Protein AF-K0ILY1-F1 (afdb_monomer_lite)

pLDDT: mean 74.45, std 10.16, range [39.91, 87.25]

Organism: Nitrososphaera gargensis (strain Ga9.2) (NCBI:txid1237085)

Foldseek 3Di:
DEEEEEDDPPLCPCVVVVVVVVVYHYDYDPALVSSLVVCVVCVVPHQEYEYECVQQPDPRLVSVLSNCVVPVPRAYEYEYQDVVSVVVNVVSRHPHYHYPPDDPD

Secondary structure (DSSP, 8-state):
-EEEE----TTTTTHHHHHHHTT-EEEE-SSHHHHHHHHHHHTTTEEEEEEEHHHHSSS-THHHHHHHHH-TT-EEEEEESSHHHHHHHHHHT-SEEEESSPP--

InterPro domains:
  IPR011006 CheY-like superfamily [SSF52172] (17-104)

Sequence (105 aa):
MILIAIPLPASLICWPALFQLNNFTIYTATSAEECLALYSDLKDNVDMILMDDAIAGNSRVEVIINIMRIKLDQRIMVVVEKDIVKAVAMRVGAGVVVMKPISPT

Structure (mmCIF, N/CA/C/O backbone):
data_AF-K0ILY1-F1
#
_entry.id   AF-K0ILY1-F1
#
loop_
_atom_site.group_PDB
_atom_site.id
_atom_site.type_symbol
_atom_site.label_atom_id
_atom_site.label_alt_id
_atom_site.label_comp_id
_atom_site.label_asym_id
_atom_site.label_entity_id
_atom_site.label_seq_id
_atom_site.pdbx_PDB_ins_code
_atom_site.Cartn_x
_atom_site.Cartn_y
_atom_site.Cartn_z
_atom_site.occupancy
_atom_site.B_iso_or_equiv
_atom_site.auth_seq_id
_atom_site.auth_comp_id
_atom_site.auth_asym_id
_atom_site.auth_atom_id
_atom_site.pdbx_PDB_model_num
ATOM 1 N N . MET A 1 1 ? -13.056 7.262 -0.808 1.00 58.97 1 MET A N 1
ATOM 2 C CA . MET A 1 1 ? -12.166 6.097 -0.708 1.00 58.97 1 MET A CA 1
ATOM 3 C C . MET A 1 1 ? -10.738 6.609 -0.601 1.00 58.97 1 MET A C 1
ATOM 5 O O . MET A 1 1 ? -10.324 7.353 -1.490 1.00 58.97 1 MET A O 1
ATOM 9 N N . ILE A 1 2 ? -10.064 6.349 0.524 1.00 61.59 2 ILE A N 1
ATOM 10 C CA . ILE A 1 2 ? -8.751 6.932 0.849 1.00 61.59 2 ILE A CA 1
ATOM 11 C C . ILE A 1 2 ? -7.633 5.935 0.548 1.00 61.59 2 ILE A C 1
ATOM 13 O O . ILE A 1 2 ? -7.706 4.773 0.952 1.00 61.59 2 ILE A O 1
ATOM 17 N N . LEU A 1 3 ? -6.595 6.416 -0.138 1.00 62.31 3 LEU A N 1
ATOM 18 C CA . LEU A 1 3 ? -5.432 5.634 -0.530 1.00 62.31 3 LEU A CA 1
ATOM 19 C C . LEU A 1 3 ? -4.143 6.276 -0.014 1.00 62.31 3 LEU A C 1
ATOM 21 O O . LEU A 1 3 ? -3.917 7.466 -0.230 1.00 62.31 3 LEU A O 1
ATOM 25 N N . ILE A 1 4 ? -3.293 5.494 0.652 1.00 63.44 4 ILE A N 1
ATOM 26 C CA . ILE A 1 4 ? -1.944 5.938 1.032 1.00 63.44 4 ILE A CA 1
ATOM 27 C C . ILE A 1 4 ? -0.953 5.374 0.019 1.00 63.44 4 ILE A C 1
ATOM 29 O O . ILE A 1 4 ? -0.852 4.157 -0.119 1.00 63.44 4 ILE A O 1
ATOM 33 N N . ALA A 1 5 ? -0.254 6.252 -0.697 1.00 60.03 5 ALA A N 1
ATOM 34 C CA . ALA A 1 5 ? 0.779 5.899 -1.661 1.00 60.03 5 ALA A CA 1
ATOM 35 C C . ALA A 1 5 ? 2.164 6.202 -1.077 1.00 60.03 5 ALA A C 1
ATOM 37 O O . ALA A 1 5 ? 2.501 7.346 -0.787 1.00 60.03 5 ALA A O 1
ATOM 38 N N . ILE A 1 6 ? 2.963 5.161 -0.904 1.00 64.88 6 ILE A N 1
ATOM 39 C CA . ILE A 1 6 ? 4.372 5.220 -0.489 1.00 64.88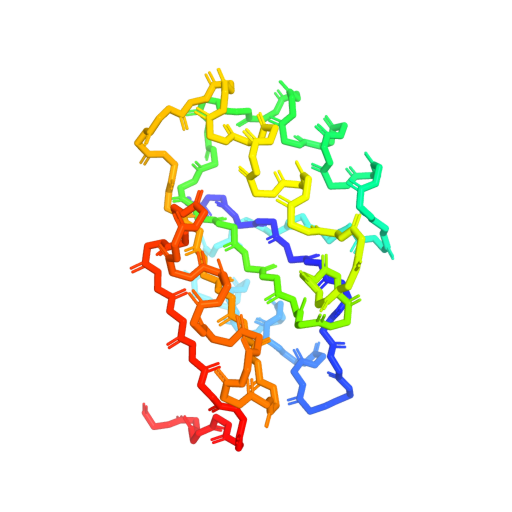 6 ILE A CA 1
ATOM 40 C C . ILE A 1 6 ? 5.236 5.383 -1.755 1.00 64.88 6 ILE A C 1
ATOM 42 O O . ILE A 1 6 ? 4.780 4.874 -2.780 1.00 64.88 6 ILE A O 1
ATOM 46 N N . PRO A 1 7 ? 6.416 6.063 -1.759 1.00 59.81 7 PRO A N 1
ATOM 47 C CA . PRO A 1 7 ? 7.127 6.475 -2.969 1.00 59.81 7 PRO A CA 1
ATOM 48 C C . PRO A 1 7 ? 7.074 5.423 -4.057 1.00 59.81 7 PRO A C 1
ATOM 50 O O . PRO A 1 7 ? 7.641 4.336 -3.958 1.00 59.81 7 PRO A O 1
ATOM 53 N N . LEU A 1 8 ? 6.333 5.797 -5.086 1.00 59.44 8 LEU A N 1
ATOM 54 C CA . LEU A 1 8 ? 6.146 5.026 -6.282 1.00 59.44 8 LEU A CA 1
ATOM 55 C C . LEU A 1 8 ? 7.355 5.301 -7.193 1.00 59.44 8 LEU A C 1
ATOM 57 O O . LEU A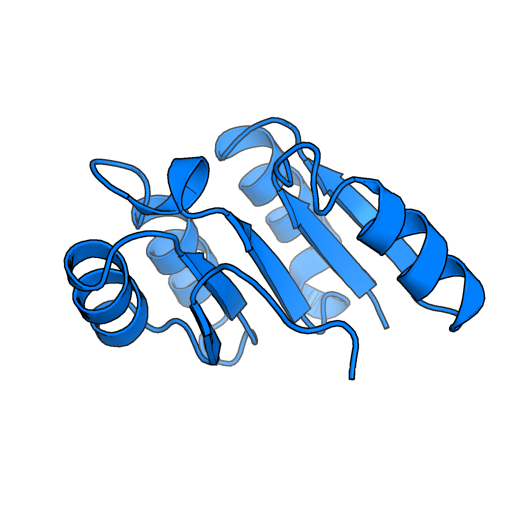 1 8 ? 7.779 6.456 -7.302 1.00 59.44 8 LEU A O 1
ATOM 61 N N . PRO A 1 9 ? 7.942 4.283 -7.843 1.00 59.00 9 PRO A N 1
ATOM 62 C CA . PRO A 1 9 ? 9.007 4.472 -8.826 1.00 59.00 9 PRO A CA 1
ATOM 63 C C . PRO A 1 9 ? 8.554 5.443 -9.924 1.00 59.00 9 PRO A C 1
ATOM 65 O O . PRO A 1 9 ? 7.359 5.655 -10.122 1.00 59.00 9 PRO A O 1
ATOM 68 N N . ALA A 1 10 ? 9.492 5.998 -10.695 1.00 59.12 10 ALA A N 1
ATOM 69 C CA . ALA A 1 10 ? 9.188 6.972 -11.752 1.00 59.12 10 ALA A CA 1
ATOM 70 C C . ALA A 1 10 ? 8.105 6.499 -12.750 1.00 59.12 10 ALA A C 1
ATOM 72 O O . ALA A 1 10 ? 7.367 7.314 -13.291 1.00 59.12 10 ALA A O 1
ATOM 73 N N . SER A 1 11 ? 7.959 5.185 -12.953 1.00 54.88 11 SER A N 1
ATOM 74 C CA . SER A 1 11 ? 6.906 4.575 -13.778 1.00 54.88 11 SER A CA 1
ATOM 75 C C . SER A 1 11 ? 5.492 4.667 -13.185 1.00 54.88 11 SER A C 1
ATOM 77 O O . SER A 1 11 ? 4.510 4.535 -13.908 1.00 54.88 11 SER A O 1
ATOM 79 N N . LEU A 1 12 ? 5.379 4.897 -11.879 1.00 62.12 12 LEU A N 1
ATOM 80 C CA . LEU A 1 12 ? 4.137 4.914 -11.110 1.00 62.12 12 LEU A CA 1
ATOM 81 C C . LEU A 1 12 ? 3.845 6.299 -10.501 1.00 62.12 12 LEU A C 1
ATOM 83 O O . LEU A 1 12 ? 2.832 6.479 -9.833 1.00 62.12 12 LEU A O 1
ATOM 87 N N . ILE A 1 13 ? 4.668 7.313 -10.794 1.00 67.25 13 ILE A N 1
ATOM 88 C CA . ILE A 1 13 ? 4.488 8.689 -10.299 1.00 67.25 13 ILE A CA 1
ATOM 89 C C . ILE A 1 13 ? 3.171 9.340 -10.760 1.00 67.25 13 ILE A C 1
ATOM 91 O O . ILE A 1 13 ? 2.658 10.238 -10.100 1.00 67.25 13 ILE A O 1
ATOM 95 N N . CYS A 1 14 ? 2.592 8.865 -11.867 1.00 69.19 14 CYS A N 1
ATOM 96 C CA . CYS A 1 14 ? 1.314 9.351 -12.398 1.00 69.19 14 CYS A CA 1
ATOM 97 C C . CYS A 1 14 ? 0.087 8.686 -11.753 1.00 69.19 14 CYS A C 1
ATOM 99 O O . CY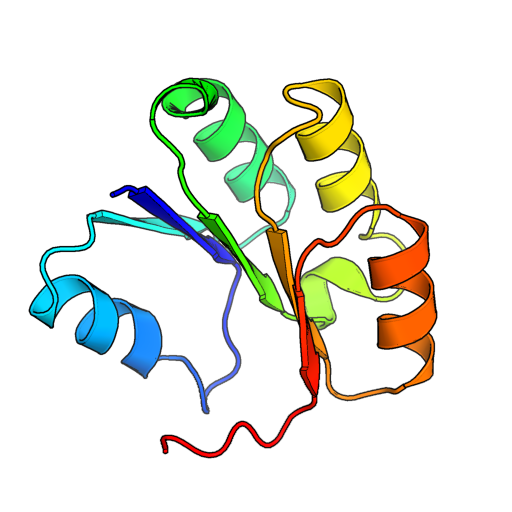S A 1 14 ? -1.036 9.135 -11.973 1.00 69.19 14 CYS A O 1
ATOM 101 N N . TRP A 1 15 ? 0.269 7.617 -10.973 1.00 72.19 15 TRP A N 1
ATOM 102 C CA . TRP A 1 15 ? -0.844 6.879 -10.370 1.00 72.19 15 TRP A CA 1
ATOM 103 C C . TRP A 1 15 ? -1.648 7.710 -9.369 1.00 72.19 15 TRP A C 1
ATOM 105 O O . TRP A 1 15 ? -2.874 7.654 -9.435 1.00 72.19 15 TRP A O 1
ATOM 115 N N . PRO A 1 16 ? -1.028 8.538 -8.503 1.00 71.25 16 PRO A N 1
ATOM 116 C CA . PRO A 1 16 ? -1.783 9.453 -7.662 1.00 71.25 16 PRO A CA 1
ATOM 117 C C . PRO A 1 16 ? -2.701 10.375 -8.478 1.00 71.25 16 PRO A C 1
ATOM 119 O O . PRO A 1 16 ? -3.880 10.513 -8.169 1.00 71.25 16 PRO A O 1
ATOM 122 N N . ALA A 1 17 ? -2.210 10.939 -9.583 1.00 73.50 17 ALA A N 1
ATOM 123 C CA . ALA A 1 17 ? -3.035 11.778 -10.450 1.00 73.50 17 ALA A CA 1
ATOM 124 C C . ALA A 1 17 ? -4.195 10.985 -11.084 1.00 73.50 17 ALA A C 1
ATOM 126 O O . ALA A 1 17 ? -5.335 11.446 -11.081 1.00 73.50 17 ALA A O 1
ATOM 127 N N . LEU A 1 18 ? -3.937 9.765 -11.570 1.00 77.94 18 LEU A N 1
ATOM 128 C CA . LEU A 1 18 ? -4.967 8.892 -12.146 1.00 77.94 18 LEU A CA 1
ATOM 129 C C . LEU A 1 18 ? -6.059 8.538 -11.128 1.00 77.94 18 LEU A C 1
ATOM 131 O O . LEU A 1 18 ? -7.248 8.572 -11.436 1.00 77.94 18 LEU A O 1
ATOM 135 N N . PHE A 1 19 ? -5.677 8.207 -9.901 1.00 78.94 19 PHE A N 1
ATOM 136 C CA . PHE A 1 19 ? -6.629 7.881 -8.849 1.00 78.94 19 PHE A CA 1
ATOM 137 C C . PHE A 1 19 ? -7.420 9.119 -8.390 1.00 78.94 19 PHE A C 1
ATOM 139 O O . PHE A 1 19 ? -8.628 9.021 -8.184 1.00 78.94 19 PHE A O 1
ATOM 146 N N . GLN A 1 20 ? -6.799 10.299 -8.315 1.00 78.75 20 GLN A N 1
ATOM 147 C CA . GLN A 1 20 ? -7.520 11.543 -8.019 1.00 78.75 20 GLN A CA 1
ATOM 148 C C . GLN A 1 20 ? -8.590 11.842 -9.075 1.00 78.75 20 GLN A C 1
ATOM 150 O O . GLN A 1 20 ? -9.711 12.200 -8.718 1.00 78.75 20 GLN A O 1
ATOM 155 N N . LEU A 1 21 ? -8.290 11.616 -10.361 1.00 80.88 21 LEU A N 1
ATOM 156 C CA . LEU A 1 21 ? -9.268 11.745 -11.451 1.00 80.88 21 LEU A CA 1
ATOM 157 C C . LEU A 1 21 ? -10.461 10.787 -11.304 1.00 80.88 21 LEU A C 1
ATOM 159 O O . LEU A 1 21 ? -11.550 11.084 -11.784 1.00 80.88 21 LEU A O 1
ATOM 163 N N . ASN A 1 22 ? -10.273 9.660 -10.615 1.00 81.50 22 ASN A N 1
ATOM 164 C CA . ASN A 1 22 ? -11.325 8.694 -10.303 1.00 81.50 22 ASN A CA 1
ATOM 165 C C . ASN A 1 22 ? -12.015 8.965 -8.946 1.00 81.50 22 ASN A C 1
ATOM 167 O O . ASN A 1 22 ? -12.678 8.081 -8.408 1.00 81.50 22 ASN A O 1
ATOM 171 N N . ASN A 1 23 ? -11.888 10.180 -8.393 1.00 80.12 23 ASN A N 1
ATOM 172 C CA . ASN A 1 23 ? -12.452 10.603 -7.103 1.00 80.12 23 ASN A CA 1
ATOM 173 C C . ASN A 1 23 ? -11.903 9.845 -5.877 1.00 80.12 23 ASN A C 1
ATOM 175 O O . ASN A 1 23 ? -12.590 9.713 -4.858 1.00 80.12 23 ASN A O 1
ATOM 179 N N . PHE A 1 24 ? -10.659 9.364 -5.943 1.00 82.00 24 PHE A N 1
ATOM 180 C CA . PHE A 1 24 ? -9.953 8.857 -4.766 1.00 82.00 24 PHE A CA 1
ATOM 181 C C . PHE A 1 24 ? -9.233 9.987 -4.028 1.00 82.00 24 PHE A C 1
ATOM 183 O O . PHE A 1 24 ? -8.573 10.829 -4.638 1.00 82.00 24 PHE A O 1
ATOM 190 N N . THR A 1 25 ? -9.317 9.979 -2.698 1.00 80.88 25 THR A N 1
ATOM 191 C CA . THR A 1 25 ? -8.521 10.874 -1.850 1.00 80.88 25 THR A CA 1
ATOM 192 C C . THR A 1 25 ? -7.180 10.208 -1.594 1.00 80.88 25 THR A C 1
ATOM 194 O O . THR A 1 25 ? -7.139 9.099 -1.066 1.00 80.88 25 THR A O 1
ATOM 197 N N . ILE A 1 26 ? -6.084 10.863 -1.965 1.00 81.69 26 ILE A N 1
ATOM 198 C CA . ILE A 1 26 ? -4.755 10.248 -1.909 1.00 81.69 26 ILE A CA 1
ATOM 199 C C . ILE A 1 26 ? -3.864 11.018 -0.965 1.00 81.69 26 ILE A C 1
ATOM 201 O O . ILE A 1 26 ? -3.705 12.228 -1.105 1.00 81.69 26 ILE A O 1
ATOM 205 N N . TYR A 1 27 ? -3.245 10.276 -0.060 1.00 82.50 27 TYR A N 1
ATOM 206 C CA . TYR A 1 27 ? -2.173 10.753 0.791 1.00 82.50 27 TYR A CA 1
ATOM 207 C C . TYR A 1 27 ? -0.882 10.103 0.326 1.00 82.50 27 TYR A C 1
ATOM 209 O O . TYR A 1 27 ? -0.812 8.889 0.148 1.00 82.50 27 TYR A O 1
ATOM 217 N N . THR A 1 28 ? 0.142 10.908 0.094 1.00 79.00 28 THR A N 1
ATOM 218 C CA . THR A 1 28 ? 1.459 10.408 -0.289 1.00 79.00 28 THR A CA 1
ATOM 219 C C . THR A 1 28 ? 2.370 10.445 0.921 1.00 79.00 28 THR A C 1
ATOM 221 O O . THR A 1 28 ? 2.512 11.498 1.534 1.00 79.00 28 THR A O 1
ATOM 224 N N . ALA A 1 29 ? 3.000 9.322 1.236 1.00 77.44 29 ALA A N 1
ATOM 225 C CA . ALA A 1 29 ? 4.085 9.252 2.202 1.00 77.44 29 ALA A CA 1
ATOM 226 C C . ALA A 1 29 ? 5.395 9.082 1.438 1.00 77.44 29 ALA A C 1
ATOM 228 O O . ALA A 1 29 ? 5.426 8.361 0.447 1.00 77.44 29 ALA A O 1
ATOM 229 N N . THR A 1 30 ? 6.475 9.704 1.895 1.00 73.38 30 THR A N 1
ATOM 230 C CA . THR A 1 30 ? 7.830 9.563 1.336 1.00 73.38 30 THR A CA 1
ATOM 231 C C . THR A 1 30 ? 8.657 8.499 2.060 1.00 73.38 30 THR A C 1
ATOM 233 O O . THR A 1 30 ? 9.681 8.042 1.551 1.00 73.38 30 THR A O 1
ATOM 236 N N . SER A 1 31 ? 8.200 8.065 3.237 1.00 74.38 31 SER A N 1
ATOM 237 C CA . SER A 1 31 ? 8.885 7.097 4.091 1.00 74.38 31 SER A CA 1
ATOM 238 C C . SER A 1 31 ? 7.913 6.130 4.775 1.00 74.38 31 SER A C 1
ATOM 240 O O . SER A 1 31 ? 6.706 6.365 4.853 1.00 74.38 31 SER A O 1
ATOM 242 N N . ALA A 1 32 ? 8.459 5.026 5.287 1.00 76.19 32 ALA A N 1
ATOM 243 C CA . ALA A 1 32 ? 7.737 4.053 6.107 1.00 76.19 32 ALA A CA 1
ATOM 244 C C . ALA A 1 32 ? 7.119 4.684 7.370 1.00 76.19 32 ALA A C 1
ATOM 246 O O . ALA A 1 32 ? 5.977 4.390 7.715 1.00 76.19 32 ALA A O 1
ATOM 247 N N . GLU A 1 33 ? 7.868 5.563 8.036 1.00 78.88 33 GLU A N 1
ATOM 248 C CA . GLU A 1 33 ? 7.456 6.245 9.268 1.00 78.88 33 GLU A CA 1
ATOM 249 C C . GLU A 1 33 ? 6.310 7.223 9.007 1.00 78.88 33 GLU A C 1
ATOM 251 O O . GLU A 1 33 ? 5.296 7.189 9.701 1.00 78.88 33 GLU A O 1
ATOM 256 N N . GLU A 1 34 ? 6.425 8.032 7.951 1.00 80.31 34 GL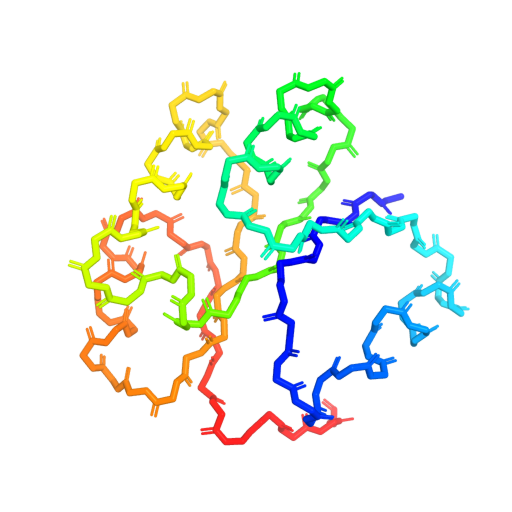U A N 1
ATOM 257 C CA . GLU A 1 34 ? 5.367 8.953 7.526 1.00 80.31 34 GLU A CA 1
ATOM 258 C C . GLU A 1 34 ? 4.098 8.198 7.113 1.00 80.31 34 GLU A C 1
ATOM 260 O O . GLU A 1 34 ? 2.991 8.611 7.452 1.00 80.31 34 GLU A O 1
ATOM 265 N N . CYS A 1 35 ? 4.242 7.045 6.450 1.00 80.69 35 CYS A N 1
ATOM 266 C CA . CYS A 1 35 ? 3.105 6.193 6.118 1.00 80.69 35 CYS A CA 1
ATOM 267 C C . CYS A 1 35 ? 2.393 5.682 7.372 1.00 80.69 35 CYS A C 1
ATOM 269 O O . CYS A 1 35 ? 1.165 5.665 7.408 1.00 80.69 35 CYS A O 1
ATOM 271 N N . LEU A 1 36 ? 3.142 5.242 8.386 1.00 80.75 36 LEU A N 1
ATOM 272 C CA . LEU A 1 36 ? 2.558 4.752 9.633 1.00 80.75 36 LEU A CA 1
ATOM 273 C C . LEU A 1 36 ? 1.889 5.876 10.426 1.00 80.75 36 LEU A C 1
ATOM 275 O O . LEU A 1 36 ? 0.809 5.653 10.967 1.00 80.75 36 LEU A O 1
ATOM 279 N N . ALA A 1 37 ? 2.482 7.071 10.452 1.00 83.69 37 ALA A N 1
ATOM 280 C CA . ALA A 1 37 ? 1.877 8.246 11.072 1.00 83.69 37 ALA A CA 1
ATOM 281 C C . ALA A 1 37 ? 0.545 8.612 10.392 1.00 83.69 37 ALA A C 1
ATOM 283 O O . ALA A 1 37 ? -0.493 8.632 11.050 1.00 83.69 37 ALA A O 1
ATOM 284 N N . LEU A 1 38 ? 0.548 8.773 9.061 1.00 84.38 38 LEU A N 1
ATOM 285 C CA . LEU A 1 38 ? -0.662 9.059 8.281 1.00 84.38 38 LEU A CA 1
ATOM 286 C C . LEU A 1 38 ? -1.722 7.968 8.439 1.00 84.38 38 LEU A C 1
ATOM 288 O O . LEU A 1 38 ? -2.909 8.262 8.570 1.00 84.38 38 LEU A O 1
ATOM 292 N N . TYR A 1 39 ? -1.305 6.701 8.431 1.00 84.44 39 TYR A N 1
ATOM 293 C CA . TYR A 1 39 ? -2.227 5.591 8.612 1.00 84.44 39 TYR A CA 1
ATOM 294 C C . TYR A 1 39 ? -2.836 5.581 10.013 1.00 84.44 39 TYR A C 1
ATOM 296 O O . TYR A 1 39 ? -4.032 5.358 10.138 1.00 84.44 39 TYR A O 1
ATOM 304 N N . SER A 1 40 ? -2.055 5.852 11.060 1.00 84.31 40 SER A N 1
ATOM 305 C CA . SER A 1 40 ? -2.559 5.908 12.435 1.00 84.31 40 SER A CA 1
ATOM 306 C C . SER A 1 40 ? -3.653 6.968 12.605 1.00 84.31 40 SER A C 1
ATOM 308 O O . SER A 1 40 ? -4.654 6.703 13.272 1.00 84.31 40 SER A O 1
ATOM 310 N N . ASP A 1 41 ? -3.494 8.125 11.959 1.00 84.12 41 ASP A N 1
ATOM 311 C CA . ASP A 1 41 ? -4.459 9.230 12.013 1.00 84.12 41 ASP A CA 1
ATOM 312 C C . ASP A 1 41 ? -5.717 8.964 11.169 1.00 84.12 41 ASP A C 1
ATOM 314 O O . ASP A 1 41 ? -6.809 9.427 11.499 1.00 84.12 41 ASP A O 1
ATOM 318 N N . LEU A 1 42 ? -5.580 8.204 10.077 1.00 83.00 42 LEU A N 1
ATOM 319 C CA . LEU A 1 42 ? -6.637 7.991 9.082 1.00 83.00 42 LEU A CA 1
ATOM 320 C C . LEU A 1 42 ? -7.213 6.566 9.074 1.00 83.00 42 LEU A C 1
ATOM 322 O O . LEU A 1 42 ? -8.056 6.267 8.228 1.00 83.00 42 LEU A O 1
ATOM 326 N N . LYS A 1 43 ? -6.791 5.690 9.993 1.00 76.88 43 LYS A N 1
ATOM 327 C CA . LYS A 1 43 ? -7.016 4.226 9.974 1.00 76.88 43 LYS A CA 1
ATOM 328 C C . LYS A 1 43 ? -8.456 3.782 9.686 1.00 76.88 43 LYS A C 1
ATOM 330 O O . LYS A 1 43 ? -8.671 2.760 9.035 1.00 76.88 43 LYS A O 1
ATOM 335 N N . ASP A 1 44 ? -9.442 4.546 10.151 1.00 80.56 44 ASP A N 1
ATOM 336 C CA . ASP A 1 44 ? -10.861 4.202 10.023 1.00 80.56 44 ASP A CA 1
ATOM 337 C C . ASP A 1 44 ? -11.422 4.540 8.632 1.00 80.56 44 ASP A C 1
ATOM 339 O O . ASP A 1 44 ? -12.424 3.967 8.214 1.00 80.56 44 ASP A O 1
ATOM 343 N N . ASN A 1 45 ? -10.737 5.413 7.889 1.00 83.00 45 ASN A N 1
ATOM 344 C CA . ASN A 1 45 ? -11.161 5.917 6.585 1.00 83.00 45 ASN A CA 1
ATOM 345 C C . ASN A 1 45 ? -10.282 5.427 5.420 1.00 83.00 45 ASN A C 1
ATOM 347 O O . ASN A 1 45 ? -10.595 5.723 4.268 1.00 83.00 45 ASN A O 1
ATOM 351 N N . VAL A 1 46 ? -9.181 4.712 5.692 1.00 83.69 46 VAL A N 1
ATOM 352 C CA . VAL A 1 46 ? -8.274 4.174 4.663 1.00 83.69 46 VAL A CA 1
ATOM 353 C C . VAL A 1 46 ? -8.795 2.842 4.133 1.00 83.69 46 VAL A C 1
ATOM 355 O O . VAL A 1 46 ? -8.778 1.821 4.819 1.00 83.69 46 VAL A O 1
ATOM 358 N N . ASP A 1 47 ? -9.203 2.831 2.869 1.00 84.31 47 ASP A N 1
ATOM 359 C CA . ASP A 1 47 ? -9.706 1.627 2.206 1.00 84.31 47 ASP A CA 1
ATOM 360 C C . ASP A 1 47 ? -8.576 0.753 1.663 1.00 84.31 47 ASP A C 1
ATOM 362 O O . ASP A 1 47 ? -8.673 -0.474 1.678 1.00 84.31 47 ASP A O 1
ATOM 366 N N . MET A 1 48 ? -7.506 1.376 1.159 1.00 83.88 48 MET A N 1
ATOM 367 C CA . MET A 1 48 ? -6.391 0.676 0.528 1.00 83.88 48 MET A CA 1
ATOM 368 C C . MET A 1 48 ? -5.066 1.400 0.763 1.00 83.88 48 MET A C 1
ATOM 370 O O . MET A 1 48 ? -4.994 2.624 0.765 1.00 83.88 48 MET A O 1
ATOM 374 N N . ILE A 1 49 ? -3.991 0.634 0.912 1.00 84.44 49 ILE A N 1
ATOM 375 C CA . ILE A 1 49 ? -2.624 1.158 0.972 1.00 84.44 49 ILE A CA 1
ATOM 376 C C . ILE A 1 49 ? -1.856 0.600 -0.214 1.00 84.44 49 ILE A C 1
ATOM 378 O O . ILE A 1 49 ? -1.862 -0.609 -0.429 1.00 84.44 49 ILE A O 1
ATOM 382 N N . LEU A 1 50 ? -1.203 1.476 -0.970 1.00 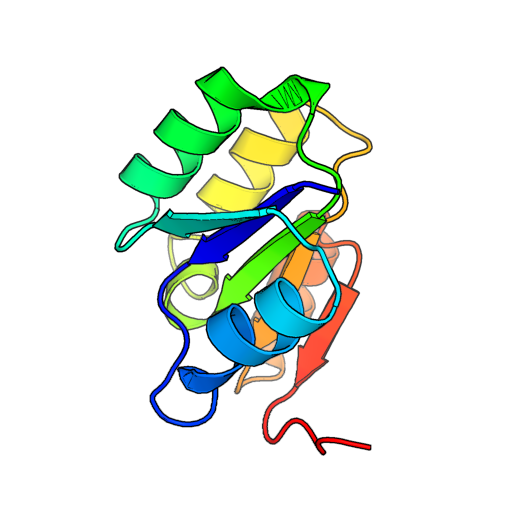82.31 50 LEU A N 1
ATOM 383 C CA . LEU A 1 50 ? -0.351 1.120 -2.094 1.00 82.31 50 LEU A CA 1
ATOM 384 C C . LEU A 1 50 ? 1.106 1.390 -1.725 1.00 82.31 50 LEU A C 1
ATOM 386 O O . LEU A 1 50 ? 1.475 2.507 -1.357 1.00 82.31 50 LEU A O 1
ATOM 390 N N . MET A 1 51 ? 1.945 0.369 -1.846 1.00 80.56 51 MET A N 1
ATOM 391 C CA . MET A 1 51 ? 3.348 0.458 -1.460 1.00 80.56 51 MET A CA 1
ATOM 392 C C . MET A 1 51 ? 4.282 -0.212 -2.456 1.00 80.56 51 MET A C 1
ATOM 394 O O . MET A 1 51 ? 3.945 -1.231 -3.046 1.00 80.56 51 MET A O 1
ATOM 398 N N . ASP A 1 52 ? 5.464 0.366 -2.628 1.00 77.69 52 ASP A N 1
ATOM 399 C CA . ASP A 1 52 ? 6.528 -0.169 -3.475 1.00 77.69 52 ASP A CA 1
ATOM 400 C C . ASP A 1 52 ? 7.436 -1.147 -2.709 1.00 77.69 52 ASP A C 1
ATOM 402 O O . ASP A 1 52 ? 7.590 -1.051 -1.485 1.00 77.69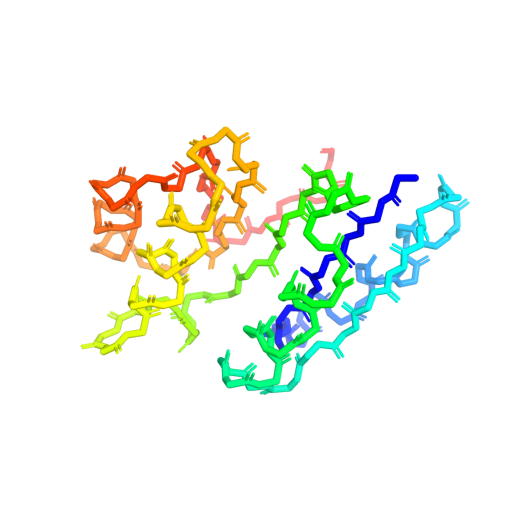 52 ASP A O 1
ATOM 406 N N . ASP A 1 53 ? 8.085 -2.072 -3.416 1.00 72.56 53 ASP A N 1
ATOM 407 C CA . ASP A 1 53 ? 9.006 -3.041 -2.825 1.00 72.56 53 ASP A CA 1
ATOM 408 C C . ASP A 1 53 ? 10.245 -2.415 -2.221 1.00 72.56 53 ASP A C 1
ATOM 410 O O . ASP A 1 53 ? 10.775 -2.971 -1.256 1.00 72.56 53 ASP A O 1
ATOM 414 N N . ALA A 1 54 ? 10.664 -1.238 -2.689 1.00 66.56 54 ALA A N 1
ATOM 415 C CA . ALA A 1 54 ? 11.695 -0.475 -2.012 1.00 66.56 54 ALA A CA 1
ATOM 416 C C . ALA A 1 54 ? 11.318 -0.247 -0.545 1.00 66.56 54 ALA A C 1
ATOM 418 O O . ALA A 1 54 ? 12.199 -0.255 0.310 1.00 66.56 54 ALA A O 1
ATOM 419 N N . ILE A 1 55 ? 10.028 -0.103 -0.219 1.00 66.75 55 ILE A N 1
ATOM 420 C CA . ILE A 1 55 ? 9.528 0.065 1.152 1.00 66.75 55 ILE A CA 1
ATOM 421 C C . ILE A 1 55 ? 9.018 -1.255 1.749 1.00 66.75 55 ILE A C 1
ATOM 423 O O . ILE A 1 55 ? 8.731 -1.303 2.930 1.00 66.75 55 ILE A O 1
ATOM 427 N N . ALA A 1 56 ? 9.001 -2.368 1.016 1.00 59.66 56 ALA A N 1
ATOM 428 C CA . ALA A 1 56 ? 8.632 -3.679 1.567 1.00 59.66 56 ALA A CA 1
ATOM 429 C C . ALA A 1 56 ? 9.824 -4.648 1.762 1.00 59.66 56 ALA A C 1
ATOM 431 O O . ALA A 1 56 ? 9.723 -5.603 2.527 1.00 59.66 56 ALA A O 1
ATOM 432 N N . GLY A 1 57 ? 10.966 -4.427 1.101 1.00 52.06 57 GLY A N 1
ATOM 433 C CA . GLY A 1 57 ? 11.808 -5.526 0.614 1.00 52.06 57 GLY A CA 1
ATOM 434 C C . GLY A 1 57 ? 12.922 -6.132 1.475 1.00 52.06 57 GLY A C 1
ATOM 435 O O . GLY A 1 57 ? 13.340 -7.222 1.119 1.00 52.06 57 GLY A O 1
ATOM 436 N N . ASN A 1 58 ? 13.445 -5.532 2.554 1.00 45.00 58 ASN A N 1
ATOM 437 C CA . ASN A 1 58 ? 14.529 -6.203 3.328 1.00 45.00 58 ASN A CA 1
ATOM 438 C C . ASN A 1 58 ? 14.662 -5.832 4.820 1.00 45.00 58 ASN A C 1
ATOM 440 O O . ASN A 1 58 ? 15.312 -6.541 5.580 1.00 45.00 58 ASN A O 1
ATOM 444 N N . SER A 1 59 ? 14.002 -4.776 5.286 1.00 50.59 59 SER A N 1
ATOM 445 C CA . SER A 1 59 ? 13.771 -4.507 6.724 1.00 50.59 59 SER A CA 1
ATOM 446 C C . SER A 1 59 ? 12.429 -3.805 6.941 1.00 50.59 59 SER A C 1
ATOM 448 O O . SER A 1 59 ? 12.198 -3.164 7.952 1.00 50.59 59 SER A O 1
ATOM 450 N N . ARG A 1 60 ? 11.565 -3.848 5.921 1.00 59.94 60 ARG A N 1
ATOM 451 C CA . ARG A 1 60 ? 10.505 -2.860 5.722 1.00 59.94 60 ARG A CA 1
ATOM 452 C C . ARG A 1 60 ? 9.106 -3.481 5.549 1.00 59.94 60 ARG A C 1
ATOM 454 O O . ARG A 1 60 ? 8.111 -2.772 5.471 1.00 59.94 60 ARG A O 1
ATOM 461 N N . VAL A 1 61 ? 9.003 -4.813 5.647 1.00 66.94 61 VAL A N 1
ATOM 462 C CA . VAL A 1 61 ? 7.730 -5.513 5.914 1.00 66.94 61 VAL A CA 1
ATOM 463 C C . VAL A 1 61 ? 7.152 -5.167 7.290 1.00 66.94 61 VAL A C 1
ATOM 465 O O . VAL A 1 61 ? 5.973 -5.410 7.524 1.00 66.94 61 VAL A O 1
ATOM 468 N N . GLU A 1 62 ? 7.940 -4.551 8.180 1.00 74.19 62 GLU A N 1
ATOM 469 C CA . GLU A 1 62 ? 7.455 -3.997 9.451 1.00 74.19 62 GLU A CA 1
ATOM 470 C C . GLU A 1 62 ? 6.295 -3.023 9.260 1.00 74.19 62 GLU A C 1
ATOM 472 O O . GLU A 1 62 ? 5.382 -3.019 10.076 1.00 74.19 62 GLU A O 1
ATOM 477 N N . VAL A 1 63 ? 6.273 -2.256 8.165 1.00 78.81 63 VAL A N 1
ATOM 478 C CA . VAL A 1 63 ? 5.148 -1.362 7.860 1.00 78.81 63 VAL A CA 1
ATOM 479 C C . VAL A 1 63 ? 3.867 -2.169 7.670 1.00 78.81 63 VAL A C 1
ATOM 481 O O . VAL A 1 63 ? 2.853 -1.852 8.283 1.00 78.81 63 VAL A O 1
ATOM 484 N N . ILE A 1 64 ? 3.931 -3.261 6.901 1.00 81.62 64 ILE A N 1
ATOM 485 C CA . ILE A 1 64 ? 2.796 -4.170 6.685 1.00 81.62 64 ILE A CA 1
ATOM 486 C C . ILE A 1 64 ? 2.370 -4.796 8.015 1.00 81.62 64 ILE A C 1
ATOM 488 O O . ILE A 1 64 ? 1.195 -4.749 8.357 1.00 81.62 64 ILE A O 1
ATOM 492 N N . ILE A 1 65 ? 3.316 -5.308 8.810 1.00 82.62 65 ILE A N 1
ATOM 493 C CA . ILE A 1 65 ? 3.027 -5.898 10.129 1.00 82.62 65 ILE A CA 1
ATOM 494 C C . ILE A 1 65 ? 2.349 -4.880 11.050 1.00 82.62 65 ILE A C 1
ATOM 496 O O . ILE A 1 65 ? 1.366 -5.207 11.709 1.00 82.62 65 ILE A O 1
ATOM 500 N N . ASN A 1 66 ? 2.862 -3.652 11.112 1.00 84.31 66 ASN A N 1
ATOM 501 C CA . ASN A 1 66 ? 2.347 -2.607 11.990 1.00 84.31 66 ASN A CA 1
ATOM 502 C C . ASN A 1 66 ? 0.951 -2.146 11.562 1.00 84.31 66 ASN A C 1
ATOM 504 O O . ASN A 1 66 ? 0.077 -2.012 12.414 1.00 84.31 66 ASN A O 1
ATOM 508 N N . ILE A 1 67 ? 0.706 -1.995 10.259 1.00 84.50 67 ILE A N 1
ATOM 509 C CA . ILE A 1 67 ? -0.634 -1.725 9.721 1.00 84.50 67 ILE A CA 1
ATOM 510 C C . ILE A 1 67 ? -1.594 -2.859 10.102 1.00 84.50 67 ILE A C 1
ATOM 512 O O . ILE A 1 67 ? -2.651 -2.602 10.672 1.00 84.50 67 ILE A O 1
ATOM 516 N N . MET A 1 68 ? -1.200 -4.114 9.871 1.00 84.12 68 MET A N 1
ATOM 517 C CA . MET A 1 68 ? -2.025 -5.288 10.180 1.00 84.12 68 MET A CA 1
ATOM 518 C C . MET A 1 68 ? -2.284 -5.458 11.685 1.00 84.12 68 MET A C 1
ATOM 520 O O . MET A 1 68 ? -3.316 -5.999 12.074 1.00 84.12 68 MET A O 1
ATOM 524 N N . ARG A 1 69 ? -1.376 -4.980 12.550 1.00 84.50 69 ARG A N 1
ATOM 525 C CA . ARG A 1 69 ? -1.578 -4.919 14.009 1.00 84.50 69 ARG A CA 1
ATOM 526 C C . ARG A 1 69 ? -2.604 -3.867 14.421 1.00 84.50 69 ARG A C 1
ATOM 528 O O . ARG A 1 69 ? -3.300 -4.074 15.409 1.00 84.50 69 ARG A O 1
ATOM 535 N N . ILE A 1 70 ? -2.676 -2.749 13.701 1.00 84.38 70 ILE A N 1
ATOM 536 C CA . ILE A 1 70 ? -3.666 -1.693 13.946 1.00 84.38 70 ILE A CA 1
ATOM 537 C C . ILE A 1 70 ? -5.041 -2.146 13.445 1.00 84.38 70 ILE A C 1
ATOM 539 O O . ILE A 1 70 ? -6.038 -1.955 14.141 1.00 84.38 70 ILE A O 1
ATOM 543 N N . LYS A 1 71 ? -5.092 -2.754 12.254 1.00 83.06 71 LYS A N 1
ATOM 544 C CA . LYS A 1 71 ? -6.326 -3.195 11.603 1.00 83.06 71 LYS A CA 1
ATOM 545 C C . LYS A 1 71 ? -6.071 -4.420 10.719 1.00 83.06 71 LYS A C 1
ATOM 547 O O . LYS A 1 71 ? -5.468 -4.328 9.652 1.00 83.06 71 LYS A O 1
ATOM 552 N N . LEU A 1 72 ? -6.566 -5.571 11.171 1.00 80.94 72 LEU A N 1
ATOM 553 C CA . LEU A 1 72 ? -6.338 -6.877 10.537 1.00 80.94 72 LEU A CA 1
ATOM 554 C C . LEU A 1 72 ? -6.969 -7.018 9.144 1.00 80.94 72 LEU A C 1
ATOM 556 O O . LEU A 1 72 ? -6.518 -7.843 8.358 1.00 80.94 72 LEU A O 1
ATOM 560 N N . ASP A 1 73 ? -8.016 -6.254 8.839 1.00 83.19 73 ASP A N 1
ATOM 561 C CA . ASP A 1 73 ? -8.745 -6.295 7.568 1.00 83.19 73 ASP A CA 1
ATOM 562 C C . ASP A 1 73 ? -8.308 -5.196 6.583 1.00 83.19 73 ASP A C 1
ATOM 564 O O . ASP A 1 73 ? -8.938 -5.004 5.539 1.00 83.19 73 ASP A O 1
ATOM 568 N N . GLN A 1 74 ? -7.218 -4.477 6.879 1.00 87.25 74 GLN A N 1
ATOM 569 C CA . GLN A 1 74 ? -6.702 -3.447 5.988 1.00 87.25 74 GLN A CA 1
ATOM 570 C C . GLN A 1 74 ? -6.247 -4.048 4.653 1.00 87.25 74 GLN A C 1
ATOM 572 O O . GLN A 1 74 ? -5.382 -4.922 4.597 1.00 87.25 74 GLN A O 1
ATOM 577 N N . ARG A 1 75 ? -6.767 -3.525 3.536 1.00 85.62 75 ARG A N 1
ATOM 578 C CA . ARG A 1 75 ? -6.293 -3.932 2.208 1.00 85.62 75 ARG A CA 1
ATOM 579 C C . ARG A 1 75 ? -4.964 -3.256 1.896 1.00 85.62 75 ARG A C 1
ATOM 581 O O . ARG A 1 75 ? -4.890 -2.032 1.782 1.00 85.62 75 ARG A O 1
ATOM 588 N N . ILE A 1 76 ? -3.929 -4.068 1.719 1.00 85.62 76 ILE A N 1
ATOM 589 C CA . ILE A 1 76 ? -2.579 -3.623 1.365 1.00 85.62 76 ILE A CA 1
ATOM 590 C C . ILE A 1 76 ? -2.220 -4.208 0.001 1.00 85.62 76 ILE A C 1
ATOM 592 O O . ILE A 1 76 ? -2.271 -5.426 -0.191 1.00 85.62 76 ILE A O 1
ATOM 596 N N . MET A 1 77 ? -1.861 -3.332 -0.933 1.00 83.62 77 MET A N 1
ATOM 597 C CA . MET A 1 77 ? -1.339 -3.665 -2.248 1.00 83.62 77 MET A CA 1
ATOM 598 C C . MET A 1 77 ? 0.152 -3.329 -2.313 1.00 83.62 77 MET A C 1
ATOM 600 O O . MET A 1 77 ? 0.544 -2.176 -2.142 1.00 83.62 77 MET A O 1
ATOM 604 N N . VAL A 1 78 ? 0.979 -4.335 -2.592 1.00 81.31 78 VAL A N 1
ATOM 605 C CA . VAL A 1 78 ? 2.429 -4.171 -2.744 1.00 81.31 78 VAL A CA 1
ATOM 606 C C . VAL A 1 78 ? 2.812 -4.336 -4.204 1.00 81.31 78 VAL A C 1
ATOM 608 O O . VAL A 1 78 ? 2.459 -5.328 -4.837 1.00 81.31 78 VAL A O 1
ATOM 611 N N . VAL A 1 79 ? 3.553 -3.381 -4.740 1.00 79.25 79 VAL A N 1
ATOM 612 C CA . VAL A 1 79 ? 4.154 -3.461 -6.064 1.00 79.25 79 VAL A CA 1
ATOM 613 C C . VAL A 1 79 ? 5.592 -3.929 -5.910 1.00 79.25 79 VAL A C 1
ATOM 615 O O . VAL A 1 79 ? 6.362 -3.298 -5.200 1.00 79.25 79 VAL A O 1
ATOM 618 N N . VAL A 1 80 ? 5.971 -5.019 -6.574 1.00 78.69 80 VAL A N 1
ATOM 619 C CA . VAL A 1 80 ? 7.291 -5.643 -6.414 1.00 78.69 80 VAL A CA 1
ATOM 620 C C . VAL A 1 80 ? 8.012 -5.856 -7.738 1.00 78.69 80 VAL A C 1
ATOM 622 O O . VAL A 1 80 ? 7.385 -6.150 -8.747 1.00 78.69 80 VAL A O 1
ATOM 625 N N . GLU A 1 81 ? 9.338 -5.735 -7.751 1.00 75.19 81 GLU A N 1
ATOM 626 C CA . GLU A 1 81 ? 10.178 -6.081 -8.910 1.00 75.19 81 GLU A CA 1
ATOM 627 C C . GLU A 1 81 ? 10.701 -7.515 -8.849 1.00 75.19 81 GLU A C 1
ATOM 629 O O . GLU A 1 81 ? 11.008 -8.109 -9.879 1.00 75.19 81 GLU A O 1
ATOM 634 N N . LYS A 1 82 ? 10.828 -8.077 -7.642 1.00 73.50 82 LYS A N 1
ATOM 635 C CA . LYS A 1 82 ? 11.450 -9.387 -7.409 1.00 73.50 82 LYS A CA 1
ATOM 636 C C . LYS A 1 82 ? 10.473 -10.365 -6.763 1.00 73.50 82 LYS A C 1
ATOM 638 O O . LYS A 1 82 ? 9.876 -10.062 -5.729 1.00 73.50 82 LYS A O 1
ATOM 643 N N . ASP A 1 83 ? 10.425 -11.593 -7.278 1.00 72.69 83 ASP A N 1
ATOM 644 C CA . ASP A 1 83 ? 9.593 -12.681 -6.734 1.00 72.69 83 ASP A CA 1
ATOM 645 C C . ASP A 1 83 ? 9.895 -13.018 -5.265 1.00 72.69 83 ASP A C 1
ATOM 647 O O . ASP A 1 83 ? 9.001 -13.397 -4.507 1.00 72.69 83 ASP A O 1
ATOM 651 N N . ILE A 1 84 ? 11.143 -12.838 -4.822 1.00 73.38 84 ILE A N 1
ATOM 652 C CA . ILE A 1 84 ? 11.516 -13.054 -3.415 1.00 73.38 84 ILE A CA 1
ATOM 653 C C . ILE A 1 84 ? 10.726 -12.107 -2.500 1.00 73.38 84 ILE A C 1
ATOM 655 O O . ILE A 1 84 ? 10.217 -12.530 -1.463 1.00 73.38 84 ILE A O 1
ATOM 659 N N . VAL A 1 85 ? 10.560 -10.844 -2.906 1.00 72.38 85 VAL A N 1
ATOM 660 C CA . VAL A 1 85 ? 9.811 -9.849 -2.126 1.00 72.38 85 VAL A CA 1
ATOM 661 C C . VAL A 1 85 ? 8.313 -10.144 -2.164 1.00 72.38 85 VAL A C 1
ATOM 663 O O . VAL A 1 85 ? 7.634 -9.976 -1.153 1.00 72.38 85 VAL A O 1
ATOM 666 N N . LYS A 1 86 ? 7.803 -10.680 -3.281 1.00 75.12 86 LYS A N 1
ATOM 667 C CA . LYS A 1 86 ? 6.411 -11.139 -3.396 1.00 75.12 86 LYS A CA 1
ATOM 668 C C . LYS A 1 86 ? 6.061 -12.175 -2.332 1.00 75.12 86 LYS A C 1
ATOM 670 O O . LYS A 1 86 ? 5.075 -12.015 -1.615 1.00 75.12 86 LYS A O 1
ATOM 675 N N . ALA A 1 87 ? 6.879 -13.222 -2.217 1.00 76.75 87 ALA A N 1
ATOM 676 C CA . ALA A 1 87 ? 6.647 -14.301 -1.261 1.00 76.75 87 ALA A CA 1
ATOM 677 C C . ALA A 1 87 ? 6.652 -13.794 0.191 1.00 76.75 87 ALA A C 1
ATOM 679 O O . ALA A 1 87 ? 5.847 -14.243 1.008 1.00 76.75 87 ALA A O 1
ATOM 680 N N . VAL A 1 88 ? 7.531 -12.836 0.501 1.00 77.00 88 VAL A N 1
ATOM 681 C CA . VAL A 1 88 ? 7.621 -12.214 1.828 1.00 77.00 88 VAL A CA 1
ATOM 682 C C . VAL A 1 88 ? 6.407 -11.323 2.108 1.00 77.00 88 VAL A C 1
ATOM 684 O O . VAL A 1 88 ? 5.778 -11.483 3.150 1.00 77.00 88 VAL A O 1
ATOM 687 N N . ALA A 1 89 ? 6.015 -10.453 1.175 1.00 77.19 89 ALA A N 1
ATOM 688 C CA . ALA A 1 89 ? 4.856 -9.571 1.331 1.00 77.19 89 ALA A CA 1
ATOM 689 C C . ALA A 1 89 ? 3.549 -10.357 1.534 1.00 77.19 89 ALA A C 1
ATOM 691 O O . ALA A 1 89 ? 2.789 -10.065 2.458 1.00 77.19 89 ALA A O 1
ATOM 692 N N . MET A 1 90 ? 3.317 -11.404 0.732 1.00 78.25 90 MET A N 1
ATOM 693 C CA . MET A 1 90 ? 2.139 -12.269 0.880 1.00 78.25 90 MET A CA 1
ATOM 694 C C . MET A 1 90 ? 2.118 -12.987 2.233 1.00 78.25 90 MET A C 1
ATOM 696 O O . MET A 1 90 ? 1.072 -13.074 2.870 1.00 78.25 90 MET A O 1
ATOM 700 N N . ARG A 1 91 ? 3.273 -13.473 2.706 1.00 79.38 91 ARG A N 1
ATOM 701 C CA . ARG A 1 91 ? 3.380 -14.154 4.006 1.00 79.38 91 ARG A CA 1
ATOM 702 C C . ARG A 1 91 ? 3.055 -13.231 5.183 1.00 79.38 91 ARG A C 1
ATOM 704 O O . ARG A 1 91 ? 2.596 -13.708 6.214 1.00 79.38 91 ARG A O 1
ATOM 711 N N . VAL A 1 92 ? 3.309 -11.935 5.034 1.00 77.06 92 VAL A N 1
ATOM 712 C CA . VAL A 1 92 ? 3.155 -10.931 6.094 1.00 77.06 92 VAL A CA 1
ATOM 713 C C . VAL A 1 92 ? 1.744 -10.320 6.140 1.00 77.06 92 VAL A C 1
ATOM 715 O O . VAL A 1 92 ? 1.404 -9.636 7.102 1.00 77.06 92 VAL A O 1
ATOM 718 N N . GLY A 1 93 ? 0.890 -10.624 5.159 1.00 75.38 93 GLY A N 1
ATOM 719 C CA . GLY A 1 93 ? -0.507 -10.181 5.138 1.00 75.38 93 GLY A CA 1
ATOM 720 C C . GLY A 1 93 ? -0.833 -9.156 4.055 1.00 75.38 93 GLY A C 1
ATOM 721 O O . GLY A 1 93 ? -1.896 -8.546 4.109 1.00 75.38 93 GLY A O 1
ATOM 722 N N . ALA A 1 94 ? 0.037 -8.961 3.057 1.00 79.19 94 ALA A N 1
ATOM 723 C CA . ALA A 1 94 ? -0.338 -8.189 1.875 1.00 79.19 94 ALA A CA 1
ATOM 724 C C . ALA A 1 94 ? -1.514 -8.867 1.155 1.00 79.19 94 ALA A C 1
ATOM 726 O O . ALA A 1 94 ? -1.405 -10.015 0.719 1.00 79.19 94 ALA A O 1
ATOM 727 N N . GLY A 1 95 ? -2.628 -8.147 1.016 1.00 78.31 95 GLY A N 1
ATOM 728 C CA . GLY A 1 95 ? -3.829 -8.661 0.357 1.00 78.31 95 GLY A CA 1
ATOM 729 C C . GLY A 1 95 ? -3.657 -8.801 -1.155 1.00 78.31 95 GLY A C 1
ATOM 730 O O . GLY A 1 95 ? -4.179 -9.738 -1.753 1.00 78.31 95 GLY A O 1
ATOM 731 N N . VAL A 1 96 ? -2.904 -7.889 -1.776 1.00 80.50 96 VAL A N 1
ATOM 732 C CA . VAL A 1 96 ? -2.612 -7.909 -3.213 1.00 80.50 96 VAL A CA 1
ATOM 733 C C . VAL A 1 96 ? -1.124 -7.661 -3.423 1.00 80.50 96 VAL A C 1
ATOM 735 O O . VAL A 1 96 ? -0.550 -6.746 -2.839 1.00 80.50 96 VAL A O 1
ATOM 738 N N . VAL A 1 97 ? -0.483 -8.458 -4.277 1.00 79.25 97 VAL A N 1
ATOM 739 C CA . VAL A 1 97 ? 0.900 -8.208 -4.694 1.00 79.25 97 VAL A CA 1
ATOM 740 C C . VAL A 1 97 ? 0.980 -8.222 -6.212 1.00 79.25 97 VAL A C 1
ATOM 742 O O . VAL A 1 97 ? 0.623 -9.215 -6.846 1.00 79.25 97 VAL A O 1
ATOM 745 N N . VAL A 1 98 ? 1.451 -7.121 -6.789 1.00 79.12 98 VAL A N 1
ATOM 746 C CA . VAL A 1 98 ? 1.567 -6.919 -8.234 1.00 79.12 98 VAL A CA 1
ATOM 747 C C . VAL A 1 98 ? 3.037 -6.849 -8.614 1.00 79.12 98 VAL A C 1
ATOM 749 O O . VAL A 1 98 ? 3.802 -6.115 -7.999 1.00 79.12 98 VAL A O 1
ATOM 752 N N . MET A 1 99 ? 3.440 -7.615 -9.626 1.00 78.25 99 MET A N 1
ATOM 753 C CA . MET A 1 99 ? 4.803 -7.558 -10.152 1.00 78.25 99 MET A CA 1
ATOM 754 C C . MET A 1 99 ? 4.938 -6.459 -11.205 1.00 78.25 99 MET A C 1
ATOM 756 O O . MET A 1 99 ? 4.070 -6.318 -12.067 1.00 78.25 99 MET A O 1
ATOM 760 N N . LYS A 1 100 ? 6.037 -5.703 -11.160 1.00 72.19 100 LYS A N 1
ATOM 761 C CA . LYS A 1 100 ? 6.442 -4.815 -12.254 1.00 72.19 100 LYS A CA 1
ATOM 762 C C . LYS A 1 100 ? 6.951 -5.658 -13.445 1.00 72.19 100 LYS A C 1
ATOM 764 O O . LYS A 1 100 ? 7.555 -6.705 -13.219 1.00 72.19 100 LYS A O 1
ATOM 769 N N . PRO A 1 101 ? 6.778 -5.198 -14.699 1.00 66.06 101 PRO A N 1
ATOM 770 C CA . PRO A 1 101 ? 6.062 -3.987 -15.088 1.00 66.06 101 PRO A CA 1
ATOM 771 C C . PRO A 1 101 ? 4.546 -4.171 -14.950 1.00 66.06 101 PRO A C 1
ATOM 773 O O . PRO A 1 101 ? 3.993 -5.193 -15.346 1.00 66.06 101 PRO A O 1
ATOM 776 N N . ILE A 1 102 ? 3.874 -3.159 -14.399 1.00 63.97 102 ILE A N 1
ATOM 777 C CA . ILE A 1 102 ? 2.414 -3.159 -14.317 1.00 63.97 102 ILE A CA 1
ATOM 778 C C . ILE A 1 102 ? 1.886 -2.675 -15.662 1.00 63.97 102 ILE A C 1
ATOM 780 O O . ILE A 1 102 ? 2.167 -1.547 -16.068 1.00 63.97 102 ILE A O 1
ATOM 784 N N . SER A 1 103 ? 1.153 -3.533 -16.364 1.00 54.53 103 SER A N 1
ATOM 785 C CA . SER A 1 103 ? 0.441 -3.112 -17.567 1.00 54.53 103 SER A CA 1
ATOM 786 C C . SER A 1 103 ? -0.710 -2.179 -17.159 1.00 54.53 103 SER A C 1
ATOM 788 O O . SER A 1 103 ? -1.445 -2.530 -16.238 1.00 54.53 103 SER A O 1
ATOM 790 N N . PRO A 1 104 ? -0.900 -1.015 -17.806 1.00 48.19 104 PRO A N 1
ATOM 791 C CA . PRO A 1 104 ? -1.964 -0.059 -17.473 1.00 48.19 104 PRO A CA 1
ATOM 792 C C . PRO A 1 104 ? -3.362 -0.498 -17.959 1.00 48.19 104 PRO A C 1
ATOM 794 O O . PRO A 1 104 ? -4.201 0.357 -18.226 1.00 48.19 104 PRO A O 1
ATOM 797 N N . THR A 1 105 ? -3.587 -1.802 -18.161 1.00 39.91 105 THR A N 1
ATOM 798 C CA . THR A 1 105 ? -4.806 -2.344 -18.794 1.00 39.91 105 THR A CA 1
ATOM 799 C C . THR A 1 105 ? -5.906 -2.612 -17.786 1.00 39.91 105 THR A C 1
ATOM 801 O O . THR A 1 105 ? -5.591 -3.191 -16.724 1.00 39.91 105 THR A O 1
#

Radius of gyration: 12.62 Å; chains: 1; bounding box: 27×26×33 Å